Protein AF-A0A2V8L1A0-F1 (afdb_monomer_lite)

Radius of gyration: 13.08 Å; chains: 1; bounding box: 29×22×39 Å

pLDDT: mean 88.73, std 12.08, range [39.06, 97.5]

Secondary structure (DSSP, 8-state):
-----PPPPHHHHHHHHHHHHHHHHH---HHHHHHHHHHHHHHHHHHH-TT-TTHHHHHHHHHHHHHHHHHHTT-HHHHHHHHHHHHT-

Structure (mmCIF, N/CA/C/O backbone):
data_AF-A0A2V8L1A0-F1
#
_entry.id   AF-A0A2V8L1A0-F1
#
loop_
_atom_site.group_PDB
_atom_site.id
_atom_site.type_symbol
_atom_site.label_atom_id
_atom_site.label_alt_id
_atom_site.label_comp_id
_atom_site.label_asym_id
_atom_site.label_entity_id
_atom_site.label_seq_id
_atom_site.pdbx_PDB_ins_code
_atom_site.Cartn_x
_atom_site.Cartn_y
_atom_site.Cartn_z
_atom_site.occupancy
_atom_site.B_iso_or_equiv
_atom_site.auth_seq_id
_atom_site.auth_comp_id
_atom_site.auth_asym_id
_atom_site.auth_atom_id
_atom_site.pdbx_PDB_model_num
ATOM 1 N N 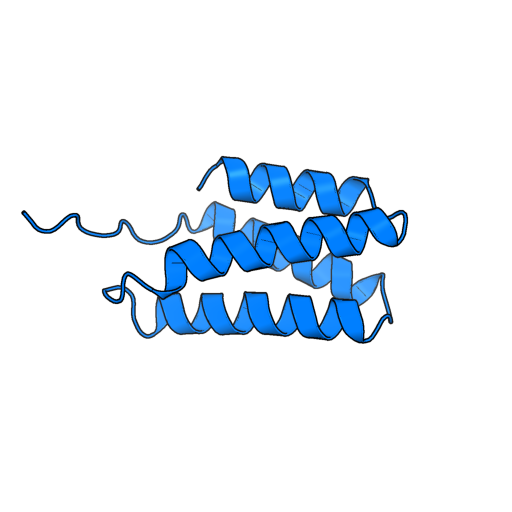. MET A 1 1 ? 15.665 3.874 -28.055 1.00 39.06 1 MET A N 1
ATOM 2 C CA . MET A 1 1 ? 16.507 3.883 -26.842 1.00 39.06 1 MET A CA 1
ATOM 3 C C . MET A 1 1 ? 15.697 3.205 -25.757 1.00 39.06 1 MET A C 1
ATOM 5 O O . MET A 1 1 ? 14.657 3.735 -25.394 1.00 39.06 1 MET A O 1
ATOM 9 N N . SER A 1 2 ? 16.070 1.992 -25.357 1.00 44.25 2 SER A N 1
ATOM 10 C CA . SER A 1 2 ? 15.331 1.249 -24.334 1.00 44.25 2 SER A CA 1
ATOM 11 C C . SER A 1 2 ? 15.695 1.828 -22.970 1.00 44.25 2 SER A C 1
ATOM 13 O O . SER A 1 2 ? 16.820 1.629 -22.516 1.00 44.25 2 SER A O 1
ATOM 15 N N . SER A 1 3 ? 14.785 2.578 -22.340 1.00 50.12 3 SER A N 1
ATOM 16 C CA . SER A 1 3 ? 14.880 2.831 -20.900 1.00 50.12 3 SER A CA 1
ATOM 17 C C . SER A 1 3 ? 14.793 1.475 -20.218 1.00 50.12 3 SER A C 1
ATOM 19 O O . SER A 1 3 ? 13.718 0.883 -20.171 1.00 50.12 3 SER A O 1
ATOM 21 N N . GLN A 1 4 ? 15.927 0.950 -19.759 1.00 50.53 4 GLN A N 1
ATOM 22 C CA . GLN A 1 4 ? 15.917 -0.174 -18.834 1.00 50.53 4 GLN A CA 1
ATOM 23 C C . GLN A 1 4 ? 15.130 0.285 -17.609 1.00 50.53 4 GLN A C 1
ATOM 25 O O . GLN A 1 4 ? 15.533 1.233 -16.933 1.00 50.53 4 GLN A O 1
ATOM 30 N N . ALA A 1 5 ? 13.974 -0.334 -17.375 1.00 56.66 5 ALA A N 1
ATOM 31 C CA . ALA A 1 5 ? 13.280 -0.190 -16.112 1.00 56.66 5 ALA A CA 1
ATOM 32 C C . ALA A 1 5 ? 14.237 -0.729 -15.047 1.00 56.66 5 ALA A C 1
ATOM 34 O O . ALA A 1 5 ? 14.554 -1.918 -15.032 1.00 56.66 5 ALA A O 1
ATOM 35 N N . LEU A 1 6 ? 14.788 0.165 -14.226 1.00 57.81 6 LEU A N 1
ATOM 36 C CA . LEU A 1 6 ? 15.591 -0.249 -13.086 1.00 57.81 6 LEU A CA 1
ATOM 37 C C . LEU A 1 6 ? 14.711 -1.149 -12.205 1.00 57.81 6 LEU A C 1
ATOM 39 O O . LEU A 1 6 ? 13.536 -0.821 -11.995 1.00 57.81 6 LEU A O 1
ATOM 43 N N . PRO A 1 7 ? 15.233 -2.289 -11.722 1.00 62.41 7 PRO A N 1
ATOM 44 C CA . PRO A 1 7 ? 14.486 -3.125 -10.798 1.00 62.41 7 PRO A CA 1
ATOM 45 C C . PRO A 1 7 ? 14.092 -2.289 -9.571 1.00 62.41 7 PRO A C 1
ATOM 47 O O . PRO A 1 7 ? 14.859 -1.409 -9.168 1.00 62.41 7 PRO A O 1
ATOM 50 N N . PRO A 1 8 ? 12.904 -2.525 -8.987 1.00 68.12 8 PRO A N 1
ATOM 51 C CA . PRO A 1 8 ? 12.460 -1.765 -7.828 1.00 68.12 8 PRO A CA 1
ATOM 52 C C . PRO A 1 8 ? 13.464 -1.919 -6.682 1.00 68.12 8 PRO A C 1
ATOM 54 O O . PRO A 1 8 ? 13.970 -3.018 -6.446 1.00 68.12 8 PRO A O 1
ATOM 57 N N . ASP A 1 9 ? 13.730 -0.820 -5.974 1.00 82.44 9 ASP A N 1
ATOM 58 C CA . ASP A 1 9 ? 14.621 -0.799 -4.813 1.00 82.44 9 ASP A CA 1
ATOM 59 C C . ASP A 1 9 ? 14.187 -1.874 -3.788 1.00 82.44 9 ASP A C 1
ATOM 61 O O . ASP A 1 9 ? 13.054 -1.816 -3.282 1.00 82.44 9 ASP A O 1
ATOM 65 N N . PRO A 1 10 ? 15.045 -2.870 -3.480 1.00 83.06 10 PRO A N 1
ATOM 66 C CA . PRO A 1 10 ? 14.735 -3.932 -2.527 1.00 83.06 10 PRO A CA 1
ATOM 67 C C . PRO A 1 10 ? 14.289 -3.418 -1.155 1.00 83.06 10 PRO A C 1
ATOM 69 O O . PRO A 1 10 ? 13.426 -4.039 -0.525 1.00 83.06 10 PRO A O 1
ATOM 72 N N . ASP A 1 11 ? 14.823 -2.279 -0.708 1.00 87.81 11 ASP A N 1
ATOM 73 C CA . ASP A 1 11 ? 14.474 -1.695 0.585 1.00 87.81 11 ASP A CA 1
ATOM 74 C C . ASP A 1 11 ? 13.052 -1.121 0.566 1.00 87.81 11 ASP A C 1
ATOM 76 O O . ASP A 1 11 ? 12.285 -1.346 1.508 1.00 87.81 11 ASP A O 1
ATOM 80 N N . LEU A 1 12 ? 12.643 -0.477 -0.536 1.00 88.12 12 LEU A N 1
ATOM 81 C CA . LEU A 1 12 ? 11.264 -0.000 -0.716 1.00 88.12 12 LEU A CA 1
ATOM 82 C C . LEU A 1 12 ? 10.268 -1.160 -0.763 1.00 88.12 12 LEU A C 1
ATOM 84 O O . LEU A 1 12 ? 9.183 -1.073 -0.185 1.00 88.12 12 LEU A O 1
ATOM 88 N N . ILE A 1 13 ? 10.637 -2.264 -1.415 1.00 87.69 13 ILE A N 1
ATOM 89 C CA . ILE A 1 13 ? 9.808 -3.471 -1.476 1.00 87.69 13 ILE A CA 1
ATOM 90 C C . ILE A 1 13 ? 9.650 -4.100 -0.089 1.00 87.69 13 ILE A C 1
ATOM 92 O O . ILE A 1 13 ? 8.543 -4.482 0.303 1.00 87.69 13 ILE A O 1
ATOM 96 N N . LEU A 1 14 ? 10.731 -4.186 0.688 1.00 91.25 14 LEU A N 1
ATOM 97 C CA . LEU A 1 14 ? 10.676 -4.705 2.052 1.00 91.25 14 LEU A CA 1
ATOM 98 C C . LEU A 1 14 ? 9.834 -3.806 2.965 1.00 91.25 14 LEU A C 1
ATOM 100 O O . LEU A 1 14 ? 9.036 -4.305 3.762 1.00 91.25 14 LEU A O 1
ATOM 104 N N . GLU A 1 15 ? 9.985 -2.489 2.842 1.00 93.56 15 GLU A N 1
ATOM 105 C CA . GLU A 1 15 ? 9.196 -1.516 3.593 1.00 93.56 15 GLU A CA 1
ATOM 106 C C . GLU A 1 15 ? 7.704 -1.625 3.257 1.00 93.56 15 GLU A C 1
ATOM 108 O O . GLU A 1 15 ? 6.866 -1.684 4.161 1.00 93.56 15 GLU A O 1
ATOM 113 N N . LEU A 1 16 ? 7.363 -1.758 1.973 1.00 93.88 16 LEU A N 1
ATOM 114 C CA . LEU A 1 16 ? 5.984 -1.950 1.537 1.00 93.88 16 LEU A CA 1
ATOM 115 C C . LEU A 1 16 ? 5.387 -3.266 2.051 1.00 93.88 16 LEU A C 1
ATOM 117 O O . LEU A 1 16 ? 4.245 -3.290 2.520 1.00 93.88 16 LEU A O 1
ATOM 121 N N . ASN A 1 17 ? 6.153 -4.358 2.023 1.00 94.38 17 ASN A N 1
ATOM 122 C CA . ASN A 1 17 ? 5.724 -5.634 2.597 1.00 94.38 17 ASN A CA 1
ATOM 123 C C . ASN A 1 17 ? 5.395 -5.488 4.090 1.00 94.38 17 ASN A C 1
ATOM 125 O O . ASN A 1 17 ? 4.358 -5.976 4.537 1.00 94.38 17 ASN A O 1
ATOM 129 N N . ARG A 1 18 ? 6.229 -4.764 4.849 1.00 95.69 18 ARG A N 1
ATOM 130 C CA . ARG A 1 18 ? 5.988 -4.497 6.276 1.00 95.69 18 ARG A CA 1
ATOM 131 C C . ARG A 1 18 ? 4.715 -3.681 6.500 1.00 95.69 18 ARG A C 1
ATOM 133 O O . ARG A 1 18 ? 3.899 -4.065 7.331 1.00 95.69 18 ARG A O 1
ATOM 140 N N . VAL A 1 19 ? 4.517 -2.593 5.751 1.00 95.38 19 VAL A N 1
ATOM 141 C CA . VAL A 1 19 ? 3.315 -1.749 5.894 1.00 95.38 19 VAL A CA 1
ATOM 142 C C . VAL A 1 19 ? 2.051 -2.522 5.519 1.00 95.38 19 VAL A C 1
ATOM 144 O O . VAL A 1 19 ? 1.051 -2.442 6.226 1.00 95.38 19 VAL A O 1
ATOM 147 N N . THR A 1 20 ? 2.077 -3.300 4.435 1.00 94.88 20 THR A N 1
ATOM 148 C CA . THR A 1 20 ? 0.909 -4.100 4.031 1.00 94.88 20 THR A CA 1
ATOM 149 C C . THR A 1 20 ? 0.583 -5.207 5.032 1.00 94.88 20 THR A C 1
ATOM 151 O O . THR A 1 20 ? -0.592 -5.477 5.261 1.00 94.88 20 THR A O 1
ATOM 154 N N . GLU A 1 21 ? 1.584 -5.813 5.670 1.00 95.62 21 GLU A N 1
ATOM 155 C CA . GLU A 1 21 ? 1.360 -6.784 6.748 1.00 95.62 21 GLU A CA 1
ATOM 156 C C . GLU A 1 21 ? 0.717 -6.126 7.977 1.00 95.62 21 GLU A C 1
ATOM 158 O O . GLU A 1 21 ? -0.253 -6.638 8.530 1.00 95.62 21 GLU A O 1
ATOM 163 N N . GLU A 1 22 ? 1.192 -4.940 8.360 1.00 95.06 22 GLU A N 1
ATOM 164 C CA . GLU A 1 22 ? 0.621 -4.157 9.460 1.00 95.06 22 GLU A CA 1
ATOM 165 C C . GLU A 1 22 ? -0.836 -3.747 9.186 1.00 95.06 22 GLU A C 1
ATOM 167 O O . GLU A 1 22 ? -1.693 -3.829 10.069 1.00 95.06 22 GLU A O 1
ATOM 172 N N . VAL A 1 23 ? -1.150 -3.370 7.943 1.00 92.62 23 VAL A N 1
ATOM 173 C CA . VAL A 1 23 ? -2.525 -3.104 7.496 1.00 92.62 23 VAL A CA 1
ATOM 174 C C . VAL A 1 23 ? -3.414 -4.336 7.694 1.00 92.62 23 VAL A C 1
ATOM 176 O O . VAL A 1 23 ? -4.493 -4.216 8.273 1.00 92.62 23 VAL A O 1
ATOM 179 N N . LEU A 1 24 ? -2.963 -5.520 7.267 1.00 92.94 24 LEU A N 1
ATOM 180 C CA . LEU A 1 24 ? -3.728 -6.767 7.404 1.00 92.94 24 LEU A CA 1
ATOM 181 C C . LEU A 1 24 ? -3.905 -7.194 8.868 1.00 92.94 24 LEU A C 1
ATOM 183 O O . LEU A 1 24 ? -4.952 -7.726 9.236 1.00 92.94 24 LEU A O 1
ATOM 187 N N . ALA A 1 25 ? -2.909 -6.936 9.717 1.00 90.81 25 ALA A N 1
ATOM 188 C CA . ALA A 1 25 ? -2.981 -7.239 11.142 1.00 90.81 25 ALA A CA 1
ATOM 189 C C . ALA A 1 25 ? -3.965 -6.325 11.898 1.00 90.81 25 ALA A C 1
ATOM 191 O O . ALA A 1 25 ? -4.576 -6.744 12.883 1.00 90.81 25 ALA A O 1
ATOM 192 N N . THR A 1 26 ? -4.124 -5.075 11.450 1.00 86.62 26 THR A N 1
ATOM 193 C CA . THR A 1 26 ? -4.885 -4.039 12.170 1.00 86.62 26 THR A CA 1
ATOM 194 C C . THR A 1 26 ? -6.296 -3.812 11.633 1.00 86.62 26 THR A C 1
ATOM 196 O O . THR A 1 26 ? -7.165 -3.339 12.374 1.00 86.62 26 THR A O 1
ATOM 199 N N . LEU A 1 27 ? -6.557 -4.138 10.366 1.00 83.94 27 LEU A N 1
ATOM 200 C CA . LEU A 1 27 ? -7.840 -3.907 9.711 1.00 83.94 27 LEU A CA 1
ATOM 201 C C . LEU A 1 27 ? -8.443 -5.214 9.203 1.00 83.94 27 LEU A C 1
ATOM 203 O O . LEU A 1 27 ? -7.863 -5.919 8.388 1.00 83.94 27 LEU A O 1
ATOM 207 N N . ARG A 1 28 ? -9.682 -5.486 9.622 1.00 79.00 28 ARG A N 1
ATOM 208 C CA . ARG A 1 28 ? -10.495 -6.605 9.111 1.00 79.00 28 ARG A CA 1
ATOM 209 C C . ARG A 1 28 ? -11.488 -6.175 8.026 1.00 79.00 28 ARG A C 1
ATOM 211 O O . ARG A 1 28 ? -12.453 -6.881 7.753 1.00 79.00 28 ARG A O 1
ATOM 218 N N . ASN A 1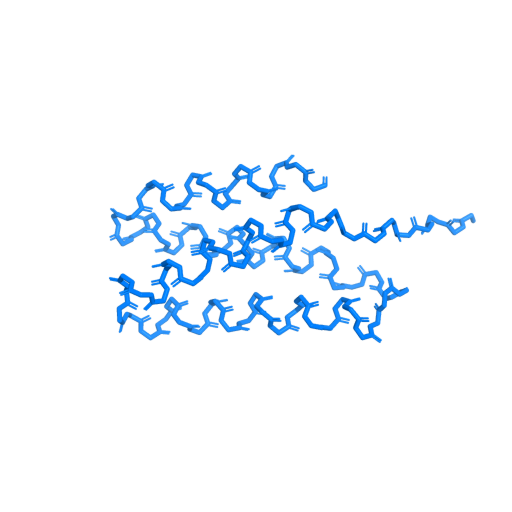 29 ? -11.284 -4.998 7.433 1.00 88.19 29 ASN A N 1
ATOM 219 C CA . ASN A 1 29 ? -12.129 -4.498 6.356 1.00 88.19 29 ASN A CA 1
ATOM 220 C C . ASN A 1 29 ? -11.761 -5.205 5.044 1.00 88.19 29 ASN A C 1
ATOM 222 O O . ASN A 1 29 ? -10.657 -5.020 4.531 1.00 88.19 29 ASN A O 1
ATOM 226 N N . THR A 1 30 ? -12.697 -5.975 4.491 1.00 88.62 30 THR A N 1
ATOM 227 C CA . THR A 1 30 ? -12.506 -6.746 3.253 1.00 88.62 30 THR A CA 1
ATOM 228 C C . THR A 1 30 ? -12.044 -5.877 2.086 1.00 88.62 30 THR A C 1
ATOM 230 O O . THR A 1 30 ? -11.124 -6.258 1.374 1.00 88.62 30 THR A O 1
ATOM 233 N N . ALA A 1 31 ? -12.555 -4.651 1.956 1.00 89.81 31 ALA A N 1
ATOM 234 C CA . ALA A 1 31 ? -12.168 -3.746 0.876 1.00 89.81 31 ALA A CA 1
ATOM 235 C C . ALA A 1 31 ? -10.702 -3.276 0.964 1.00 89.81 31 ALA A C 1
ATOM 237 O O . ALA A 1 31 ? -10.105 -2.914 -0.053 1.00 89.81 31 ALA A O 1
ATOM 238 N N . VAL A 1 32 ? -10.117 -3.244 2.166 1.00 92.31 32 VAL A N 1
ATOM 239 C CA . VAL A 1 32 ? -8.690 -2.936 2.367 1.00 92.31 32 VAL A CA 1
ATOM 240 C C . VAL A 1 32 ? -7.844 -4.174 2.108 1.00 92.31 32 VAL A C 1
ATOM 242 O O . VAL A 1 32 ? -6.816 -4.075 1.442 1.00 92.31 32 VAL A O 1
ATOM 245 N N . VAL A 1 33 ? -8.301 -5.339 2.573 1.00 92.75 33 VAL A N 1
ATOM 246 C CA . VAL A 1 33 ? -7.649 -6.632 2.312 1.00 92.75 33 VAL A CA 1
ATOM 247 C C . VAL A 1 33 ? -7.542 -6.895 0.807 1.00 92.75 33 VAL A C 1
ATOM 249 O O . VAL A 1 33 ? -6.469 -7.259 0.326 1.00 92.75 33 VAL A O 1
ATOM 252 N N . ASP A 1 34 ? -8.604 -6.631 0.046 1.00 94.25 34 ASP A N 1
ATOM 253 C CA . ASP A 1 34 ? -8.606 -6.785 -1.412 1.00 94.25 34 ASP A CA 1
ATOM 254 C C . ASP A 1 34 ? -7.566 -5.870 -2.072 1.00 94.25 34 ASP A C 1
ATOM 256 O O . ASP A 1 34 ? -6.792 -6.304 -2.926 1.00 94.25 34 ASP A O 1
ATOM 260 N N . ARG A 1 35 ? -7.469 -4.612 -1.626 1.00 95.25 35 ARG A N 1
ATOM 261 C CA . ARG A 1 35 ? -6.471 -3.655 -2.135 1.00 95.25 35 ARG A CA 1
ATOM 262 C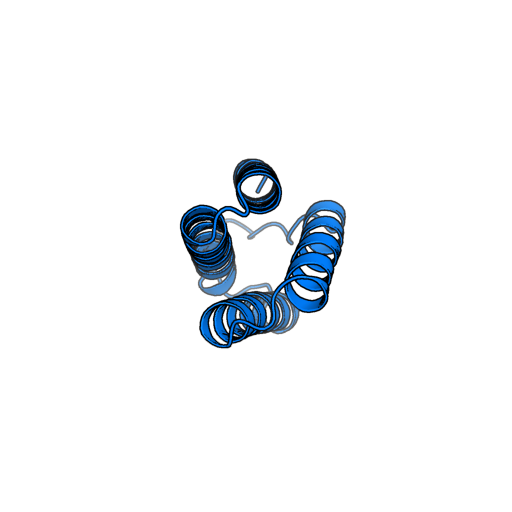 C . ARG A 1 35 ? -5.042 -4.083 -1.812 1.00 95.25 35 ARG A C 1
A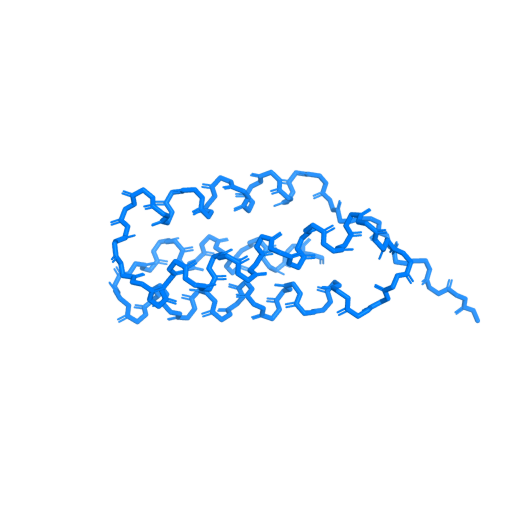TOM 264 O O . ARG A 1 35 ? -4.185 -4.034 -2.691 1.00 95.25 35 ARG A O 1
ATOM 271 N N . VAL A 1 36 ? -4.781 -4.550 -0.589 1.00 96.00 36 VAL A N 1
ATOM 272 C CA . VAL A 1 36 ? -3.474 -5.121 -0.220 1.00 96.00 36 VAL A CA 1
ATOM 273 C C . VAL A 1 36 ? -3.142 -6.329 -1.097 1.00 96.00 36 VAL A C 1
ATOM 275 O O . VAL A 1 36 ? -2.009 -6.466 -1.558 1.00 96.00 36 VAL A O 1
ATOM 278 N N . THR A 1 37 ? -4.128 -7.183 -1.371 1.00 95.06 37 THR A N 1
ATOM 279 C CA . THR A 1 37 ? -3.957 -8.356 -2.235 1.00 95.06 37 THR A CA 1
ATOM 280 C C . THR A 1 37 ? -3.565 -7.944 -3.653 1.00 95.06 37 THR A C 1
ATOM 282 O O . THR A 1 37 ? -2.614 -8.494 -4.204 1.00 95.06 37 THR A O 1
ATOM 285 N N . VAL A 1 38 ? -4.221 -6.930 -4.224 1.00 96.19 38 VAL A N 1
ATOM 286 C CA . VAL A 1 38 ? -3.871 -6.386 -5.547 1.00 96.19 38 VAL A CA 1
ATOM 287 C C . VAL A 1 38 ? -2.446 -5.828 -5.569 1.00 96.19 38 VAL A C 1
ATOM 289 O O . VAL A 1 38 ? -1.692 -6.150 -6.486 1.00 96.19 38 VAL A O 1
ATOM 292 N N . VAL A 1 39 ? -2.042 -5.058 -4.552 1.00 95.62 39 VAL A N 1
ATOM 293 C CA . VAL A 1 39 ? -0.665 -4.541 -4.426 1.00 95.62 39 VAL A CA 1
ATOM 294 C C . VAL A 1 39 ? 0.348 -5.693 -4.432 1.00 95.62 39 VAL A C 1
ATOM 296 O O . VAL A 1 39 ? 1.292 -5.686 -5.221 1.00 95.62 39 VAL A O 1
ATOM 299 N N . ARG A 1 40 ? 0.124 -6.737 -3.622 1.00 93.94 40 ARG A N 1
ATOM 300 C CA . ARG A 1 40 ? 1.018 -7.909 -3.561 1.00 93.94 40 ARG A CA 1
ATOM 301 C C . ARG A 1 40 ? 1.062 -8.692 -4.876 1.00 93.94 40 ARG A C 1
ATOM 303 O O . ARG A 1 40 ? 2.135 -9.136 -5.276 1.00 93.94 40 ARG A O 1
ATOM 310 N N . LEU A 1 41 ? -0.068 -8.840 -5.568 1.00 95.38 41 LEU A N 1
ATOM 311 C CA . LEU A 1 41 ? -0.119 -9.510 -6.871 1.00 95.38 41 LEU A CA 1
ATOM 312 C C . LEU A 1 41 ? 0.667 -8.740 -7.934 1.00 95.38 41 LEU A C 1
ATOM 314 O O . LEU A 1 41 ? 1.437 -9.341 -8.677 1.00 95.38 41 LEU A O 1
ATOM 318 N N . ILE A 1 42 ? 0.521 -7.415 -7.998 1.00 93.94 42 ILE A N 1
ATOM 319 C CA . ILE A 1 42 ? 1.273 -6.603 -8.962 1.00 93.94 42 ILE A CA 1
ATOM 320 C C . ILE A 1 42 ? 2.772 -6.674 -8.661 1.00 93.94 42 ILE A C 1
ATOM 322 O O . ILE A 1 42 ? 3.561 -6.862 -9.585 1.00 93.94 42 ILE A O 1
ATOM 326 N N . GLN A 1 43 ? 3.166 -6.624 -7.387 1.00 91.25 43 GLN A N 1
ATOM 327 C CA . GLN A 1 43 ? 4.556 -6.817 -6.973 1.00 91.25 43 GLN A CA 1
ATOM 328 C C . GLN A 1 43 ? 5.117 -8.169 -7.434 1.00 91.25 43 GLN A C 1
ATOM 330 O O . GLN A 1 43 ? 6.223 -8.231 -7.965 1.00 91.25 43 GLN A O 1
ATOM 335 N N . GLN A 1 44 ? 4.354 -9.256 -7.279 1.00 91.62 44 GLN A N 1
ATOM 336 C CA . GLN A 1 44 ? 4.749 -10.572 -7.794 1.00 91.62 44 GLN A CA 1
ATOM 337 C C . GLN A 1 44 ? 4.887 -10.563 -9.319 1.00 91.62 44 GLN A C 1
ATOM 339 O O . GLN A 1 44 ? 5.853 -11.109 -9.848 1.00 91.62 44 GLN A O 1
ATOM 344 N N . MET A 1 45 ? 3.968 -9.907 -10.032 1.00 93.56 45 MET A N 1
ATOM 345 C CA . MET A 1 45 ? 4.054 -9.784 -11.487 1.00 93.56 45 MET A CA 1
ATOM 346 C C . MET A 1 45 ? 5.277 -8.980 -11.938 1.00 93.56 45 MET A C 1
ATOM 348 O O . MET A 1 45 ? 5.897 -9.371 -12.921 1.00 93.56 45 MET A O 1
ATOM 352 N N . MET A 1 46 ? 5.678 -7.932 -11.208 1.00 88.81 46 MET A N 1
ATOM 353 C CA . MET A 1 46 ? 6.929 -7.206 -11.472 1.00 88.81 46 MET A CA 1
ATOM 354 C C . MET A 1 46 ? 8.156 -8.116 -11.354 1.00 88.81 46 MET A C 1
ATOM 356 O O . MET A 1 46 ? 9.077 -8.005 -12.154 1.00 88.81 46 MET A O 1
ATOM 360 N N . LEU A 1 47 ? 8.168 -9.035 -10.382 1.00 85.44 47 LEU A N 1
ATOM 361 C CA . LEU A 1 47 ? 9.269 -9.990 -10.209 1.00 85.44 47 LEU A CA 1
ATOM 362 C C . LEU A 1 47 ? 9.280 -11.069 -11.299 1.00 85.44 47 LEU A C 1
ATOM 364 O O . LEU A 1 47 ? 10.345 -11.489 -11.742 1.00 85.44 47 LEU A O 1
ATOM 368 N N . LEU A 1 48 ? 8.102 -11.521 -11.733 1.00 90.19 48 LEU A N 1
ATOM 369 C CA . LEU A 1 48 ? 7.958 -12.536 -12.781 1.00 90.19 48 LEU A CA 1
ATOM 370 C C . LEU A 1 48 ? 8.176 -11.975 -14.193 1.00 90.19 48 LEU A C 1
ATOM 372 O O . LEU A 1 48 ? 8.503 -12.731 -15.107 1.00 90.19 48 LEU A O 1
ATOM 376 N N . ARG A 1 49 ? 7.945 -10.674 -14.389 1.00 88.06 49 ARG A N 1
ATOM 377 C CA . ARG A 1 49 ? 8.039 -9.972 -15.676 1.00 88.06 49 ARG A CA 1
ATOM 378 C C . ARG A 1 49 ? 8.760 -8.626 -15.503 1.00 88.06 49 ARG A C 1
ATOM 380 O O . ARG A 1 49 ? 8.131 -7.582 -15.678 1.00 88.06 49 ARG A O 1
ATOM 387 N N . PRO A 1 50 ? 10.063 -8.636 -15.172 1.00 82.50 50 PRO A N 1
ATOM 388 C CA . PRO A 1 50 ? 10.814 -7.413 -14.877 1.00 82.50 50 PRO A CA 1
ATOM 389 C C . PRO A 1 50 ? 10.929 -6.465 -16.079 1.00 82.50 50 PRO A C 1
ATOM 391 O O . PRO A 1 50 ? 11.006 -5.254 -15.894 1.00 82.50 50 PRO A O 1
ATOM 394 N N . ASP A 1 51 ? 10.881 -7.000 -17.302 1.00 86.69 51 ASP A N 1
ATOM 395 C CA . ASP A 1 51 ? 10.979 -6.215 -18.537 1.00 86.69 51 ASP A CA 1
ATOM 396 C C . ASP A 1 51 ? 9.630 -5.649 -19.020 1.00 86.69 51 ASP A C 1
ATOM 398 O O . ASP A 1 51 ? 9.592 -4.906 -20.001 1.00 86.69 51 ASP A O 1
ATOM 402 N N . ASP A 1 52 ? 8.511 -6.003 -18.372 1.00 88.31 52 ASP A N 1
ATOM 403 C CA . ASP A 1 52 ? 7.189 -5.493 -18.741 1.00 88.31 52 ASP A CA 1
ATOM 404 C C . ASP A 1 52 ? 6.936 -4.139 -18.048 1.00 88.31 52 ASP A C 1
ATOM 406 O O . ASP A 1 52 ? 6.719 -4.089 -16.829 1.00 88.31 52 ASP A O 1
ATOM 410 N N . PRO A 1 53 ? 6.908 -3.021 -18.802 1.00 87.31 53 PRO A N 1
ATOM 411 C CA . PRO A 1 53 ? 6.776 -1.683 -18.231 1.00 87.31 53 PRO A CA 1
ATOM 412 C C . PRO A 1 53 ? 5.384 -1.420 -17.634 1.00 87.31 53 PRO A C 1
ATOM 414 O O . PRO A 1 53 ? 5.164 -0.371 -17.033 1.00 87.31 53 PRO A O 1
ATOM 417 N N . THR A 1 54 ? 4.431 -2.342 -17.792 1.00 90.75 54 THR A N 1
ATOM 418 C CA . THR A 1 54 ? 3.049 -2.194 -17.323 1.00 90.75 54 THR A CA 1
ATOM 419 C C . THR A 1 54 ? 2.935 -2.250 -15.802 1.00 90.75 54 THR A C 1
ATOM 421 O O . THR A 1 54 ? 2.075 -1.587 -15.217 1.00 90.75 54 THR A O 1
ATOM 424 N N . TYR A 1 55 ? 3.760 -3.065 -15.141 1.00 90.62 55 TYR A N 1
ATOM 425 C CA . TYR A 1 55 ? 3.528 -3.402 -13.736 1.00 90.62 55 TYR A CA 1
ATOM 426 C C . TYR A 1 55 ? 4.051 -2.346 -12.764 1.00 90.62 55 TYR A C 1
ATOM 428 O O . TYR A 1 55 ? 3.383 -2.089 -11.766 1.00 90.62 55 TYR A O 1
ATOM 436 N N . ALA A 1 56 ? 5.172 -1.682 -13.063 1.00 87.94 56 ALA A N 1
ATOM 437 C CA . ALA A 1 56 ? 5.720 -0.651 -12.180 1.00 87.94 56 ALA A CA 1
ATOM 438 C C . ALA A 1 56 ? 4.756 0.542 -11.978 1.00 87.94 56 ALA A C 1
ATOM 440 O O . ALA A 1 56 ? 4.440 0.841 -10.828 1.00 87.94 56 ALA A O 1
ATOM 441 N N . PRO A 1 57 ? 4.196 1.191 -13.021 1.00 90.75 57 PRO A N 1
ATOM 442 C CA . PRO A 1 57 ? 3.222 2.271 -12.827 1.00 90.75 57 PRO A CA 1
ATOM 443 C C . PRO A 1 57 ? 1.974 1.808 -12.066 1.00 90.75 57 PRO A C 1
ATOM 445 O O . PRO A 1 57 ? 1.566 2.444 -11.094 1.00 90.75 57 PRO A O 1
ATOM 448 N N . ARG A 1 58 ? 1.422 0.64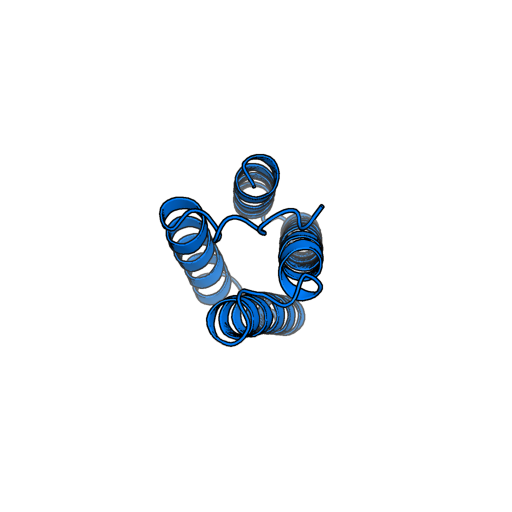5 -12.445 1.00 93.38 58 ARG A N 1
ATOM 449 C CA . ARG A 1 58 ? 0.238 0.063 -11.796 1.00 93.38 58 ARG A CA 1
ATOM 450 C C . ARG A 1 58 ? 0.464 -0.235 -10.322 1.00 93.38 58 ARG A C 1
ATOM 452 O O . ARG A 1 58 ? -0.456 -0.077 -9.523 1.00 93.38 58 ARG A O 1
ATOM 459 N N . MET A 1 59 ? 1.665 -0.675 -9.958 1.00 92.81 59 MET A N 1
ATOM 460 C CA . MET A 1 59 ? 2.025 -0.942 -8.572 1.00 92.81 59 MET A CA 1
ATOM 461 C C . MET A 1 59 ? 1.823 0.313 -7.729 1.00 92.81 59 MET A C 1
ATOM 463 O O . MET A 1 59 ? 1.113 0.297 -6.724 1.00 92.81 59 MET A O 1
ATOM 467 N N . TRP A 1 60 ? 2.384 1.427 -8.188 1.00 92.62 60 TRP A N 1
ATOM 468 C CA . TRP A 1 60 ? 2.362 2.680 -7.449 1.00 92.62 60 TRP A CA 1
ATOM 469 C C . TRP A 1 60 ? 0.989 3.347 -7.431 1.00 92.62 60 TRP A C 1
ATOM 471 O O . TRP A 1 60 ? 0.607 3.905 -6.404 1.00 92.62 60 TRP A O 1
ATOM 481 N N . GLU A 1 61 ? 0.208 3.219 -8.503 1.00 95.19 61 GLU A N 1
ATOM 482 C CA . GLU A 1 61 ? -1.208 3.608 -8.506 1.00 95.19 61 GLU A CA 1
ATOM 483 C C . GLU A 1 61 ? -2.003 2.858 -7.426 1.00 95.19 61 GLU A C 1
ATOM 485 O O . GLU A 1 61 ? -2.765 3.466 -6.673 1.00 95.19 61 GLU A O 1
ATOM 490 N N . ASN A 1 62 ? -1.787 1.546 -7.290 1.00 96.50 62 ASN A N 1
ATOM 491 C CA . ASN A 1 62 ? -2.483 0.739 -6.287 1.00 96.50 62 ASN A CA 1
ATOM 492 C C . ASN A 1 62 ? -1.995 1.021 -4.859 1.00 96.50 62 ASN A C 1
ATOM 494 O O . ASN A 1 62 ? -2.806 1.020 -3.934 1.00 96.50 62 ASN A O 1
ATOM 498 N N . VAL A 1 63 ? -0.709 1.328 -4.668 1.00 96.44 63 VAL A N 1
ATOM 499 C CA . VAL A 1 63 ? -0.178 1.785 -3.371 1.00 96.44 63 VAL A CA 1
ATOM 500 C C . VAL A 1 63 ? -0.836 3.099 -2.937 1.00 96.44 63 VAL A C 1
ATOM 502 O O . VAL A 1 63 ? -1.249 3.221 -1.783 1.00 96.44 63 VAL A O 1
ATOM 505 N N . LEU A 1 64 ? -0.985 4.066 -3.848 1.00 97.31 64 LEU A N 1
ATOM 506 C CA . LEU A 1 64 ? -1.666 5.332 -3.555 1.00 97.31 64 LEU A CA 1
ATOM 507 C C . LEU A 1 64 ? -3.162 5.122 -3.286 1.00 97.31 64 LEU A C 1
ATOM 509 O O . LEU A 1 64 ? -3.677 5.637 -2.298 1.00 97.31 64 LEU A O 1
ATOM 513 N N . SER A 1 65 ? -3.835 4.288 -4.082 1.00 96.88 65 SER A N 1
ATOM 514 C CA . SER A 1 65 ? -5.241 3.937 -3.844 1.00 96.88 65 SER A CA 1
ATOM 515 C C . SER A 1 65 ? -5.457 3.255 -2.486 1.00 96.88 65 SER A C 1
ATOM 517 O O . SER A 1 65 ? -6.457 3.505 -1.808 1.00 96.88 65 SER A O 1
ATOM 519 N N . LEU A 1 66 ? -4.515 2.410 -2.053 1.00 96.88 66 LEU A N 1
ATOM 520 C CA . LEU A 1 66 ? -4.533 1.824 -0.715 1.00 96.88 66 LEU A CA 1
ATOM 521 C C . LEU A 1 66 ? -4.350 2.900 0.365 1.00 96.88 66 LEU A C 1
ATOM 523 O O . LEU A 1 66 ? -5.068 2.867 1.362 1.00 96.88 66 LEU A O 1
ATOM 527 N N . ALA A 1 67 ? -3.449 3.865 0.168 1.00 97.31 67 ALA A N 1
ATOM 528 C CA . ALA A 1 67 ? -3.271 4.980 1.098 1.00 97.31 67 ALA A CA 1
ATOM 529 C C . ALA A 1 67 ? -4.563 5.795 1.274 1.00 97.31 67 ALA A C 1
ATOM 531 O O . ALA A 1 67 ? -4.971 6.050 2.406 1.00 97.31 67 ALA A O 1
ATOM 532 N N . ASP A 1 68 ? -5.251 6.122 0.178 1.00 96.94 68 ASP A N 1
ATOM 533 C CA . ASP A 1 68 ? -6.531 6.840 0.219 1.00 96.94 68 ASP A CA 1
ATOM 534 C C . ASP A 1 68 ? -7.605 6.037 0.972 1.00 96.94 68 ASP A C 1
ATOM 536 O O . ASP A 1 68 ? -8.345 6.573 1.801 1.00 96.94 68 ASP A O 1
ATOM 540 N N . ALA A 1 69 ? -7.659 4.719 0.744 1.00 95.44 69 ALA A N 1
ATOM 541 C CA . ALA A 1 69 ? -8.581 3.839 1.454 1.00 95.44 69 ALA A CA 1
ATOM 542 C C . ALA A 1 69 ? -8.300 3.802 2.965 1.00 95.44 69 ALA A C 1
ATOM 544 O O . ALA A 1 69 ? -9.238 3.833 3.762 1.00 95.44 69 ALA A O 1
ATOM 545 N N . LEU A 1 70 ? -7.030 3.771 3.372 1.00 95.56 70 LEU A N 1
ATOM 546 C CA . LEU A 1 70 ? -6.640 3.791 4.783 1.00 95.56 70 LEU A CA 1
ATOM 547 C C . LEU A 1 70 ? -6.968 5.126 5.453 1.00 95.56 70 LEU A C 1
ATOM 549 O O . LEU A 1 70 ? -7.488 5.139 6.570 1.00 95.56 70 LEU A O 1
ATOM 553 N N . GLU A 1 71 ? -6.729 6.242 4.767 1.00 95.75 71 GLU A N 1
ATOM 554 C CA . GLU A 1 71 ? -7.083 7.570 5.269 1.00 95.75 71 GLU A CA 1
ATOM 555 C C . GLU A 1 71 ? -8.594 7.704 5.486 1.00 95.75 71 GLU A C 1
ATOM 557 O O . GLU A 1 71 ? -9.020 8.130 6.559 1.00 95.75 71 GLU A O 1
ATOM 562 N N . SER A 1 72 ? -9.407 7.223 4.538 1.00 93.56 72 SER A N 1
ATOM 563 C CA . SER A 1 72 ? -10.874 7.213 4.669 1.00 93.56 72 SER A CA 1
ATOM 564 C C . SER A 1 72 ? -11.386 6.399 5.869 1.00 93.56 72 SER A C 1
ATOM 566 O O . SER A 1 72 ? -12.504 6.610 6.333 1.00 93.56 72 SER A O 1
ATOM 568 N N . GLN A 1 73 ? -10.562 5.491 6.404 1.00 91.50 73 GLN A N 1
ATOM 569 C CA . GLN A 1 73 ? -10.854 4.675 7.589 1.00 91.50 73 GLN A CA 1
ATOM 570 C C . GLN A 1 73 ? -10.195 5.205 8.870 1.00 91.50 73 GLN A C 1
ATOM 572 O O . GLN A 1 73 ? -10.130 4.494 9.873 1.00 91.50 73 GLN A O 1
ATOM 577 N N . GLY A 1 74 ? -9.680 6.437 8.849 1.00 92.75 74 GLY A N 1
ATOM 578 C CA . GLY A 1 74 ? -9.032 7.062 10.001 1.00 92.75 74 GLY A CA 1
ATOM 579 C C . GLY A 1 74 ? -7.644 6.496 10.317 1.00 92.75 74 GLY A C 1
ATOM 580 O O . GLY A 1 74 ? -7.155 6.658 11.432 1.00 92.75 74 GLY A O 1
ATOM 581 N N . ARG A 1 75 ? -6.990 5.818 9.363 1.00 94.25 75 ARG A N 1
ATOM 582 C CA . ARG A 1 75 ? -5.621 5.286 9.499 1.00 94.25 75 ARG A CA 1
ATOM 583 C C . ARG A 1 75 ? -4.599 6.186 8.803 1.00 94.25 75 ARG A C 1
ATOM 585 O O . ARG A 1 75 ? -3.836 5.733 7.950 1.00 94.25 75 ARG A O 1
ATOM 592 N N . ALA A 1 76 ? -4.589 7.464 9.181 1.00 94.38 76 ALA A N 1
ATOM 593 C CA . ALA A 1 76 ? -3.740 8.487 8.571 1.00 94.38 76 ALA A CA 1
ATOM 594 C C . ALA A 1 76 ? -2.241 8.126 8.607 1.00 94.38 76 ALA A C 1
ATOM 596 O O . ALA A 1 76 ? -1.559 8.277 7.598 1.00 94.38 76 ALA A O 1
ATOM 597 N N . ASP A 1 77 ? -1.745 7.560 9.712 1.00 95.31 77 ASP A N 1
ATOM 598 C CA . ASP A 1 77 ? -0.325 7.200 9.853 1.00 95.31 77 ASP A CA 1
ATOM 599 C C . ASP A 1 77 ? 0.133 6.165 8.811 1.00 95.31 77 ASP A C 1
ATOM 601 O O . ASP A 1 77 ? 1.200 6.296 8.205 1.00 95.31 77 ASP A O 1
ATOM 605 N N . LEU A 1 78 ? -0.695 5.146 8.547 1.00 95.50 78 LEU A N 1
ATOM 606 C CA . LEU A 1 78 ? -0.408 4.129 7.531 1.00 95.50 78 LEU A CA 1
ATOM 607 C C . LEU A 1 78 ? -0.502 4.713 6.116 1.00 95.50 78 LEU A C 1
ATOM 609 O O . LEU A 1 78 ? 0.335 4.405 5.266 1.00 95.50 78 LEU A O 1
ATOM 613 N N . ALA A 1 79 ? -1.478 5.593 5.872 1.00 96.81 79 ALA A N 1
ATOM 614 C CA . ALA A 1 79 ? -1.624 6.286 4.595 1.00 96.81 79 ALA A CA 1
ATOM 615 C C . ALA A 1 79 ? -0.402 7.168 4.276 1.00 96.81 79 ALA A C 1
ATOM 617 O O . ALA A 1 79 ? 0.129 7.116 3.165 1.00 96.81 79 ALA A O 1
ATOM 618 N N . VAL A 1 80 ? 0.098 7.927 5.257 1.00 97.50 80 VAL A N 1
ATOM 619 C CA . VAL A 1 80 ? 1.306 8.758 5.115 1.00 97.50 80 VAL A CA 1
ATOM 620 C C . VAL A 1 80 ? 2.532 7.901 4.800 1.00 97.50 80 VAL A C 1
ATOM 622 O O . VAL A 1 80 ? 3.291 8.236 3.888 1.00 97.50 80 VAL A O 1
ATOM 625 N N . ARG A 1 81 ? 2.709 6.765 5.488 1.00 96.62 81 ARG A N 1
ATOM 626 C CA . ARG A 1 81 ? 3.816 5.831 5.216 1.00 96.62 81 ARG A CA 1
ATOM 627 C C . ARG A 1 81 ? 3.768 5.288 3.788 1.00 96.62 81 ARG A C 1
ATOM 629 O O . ARG A 1 81 ? 4.778 5.342 3.092 1.00 96.62 81 ARG A O 1
ATOM 636 N N . LEU A 1 82 ? 2.601 4.847 3.312 1.00 96.31 82 LEU A N 1
ATOM 637 C CA . LEU A 1 82 ? 2.447 4.374 1.930 1.00 96.31 82 LEU A CA 1
ATOM 638 C C . LEU A 1 82 ? 2.758 5.464 0.897 1.00 96.31 82 LEU A C 1
ATOM 640 O O . LEU A 1 82 ? 3.451 5.198 -0.084 1.00 96.31 82 LEU A O 1
ATOM 644 N N . ARG A 1 83 ? 2.308 6.703 1.127 1.00 96.88 83 ARG A N 1
ATOM 645 C CA . ARG A 1 83 ? 2.623 7.839 0.244 1.00 96.88 83 ARG A CA 1
ATOM 646 C C . ARG A 1 83 ? 4.112 8.176 0.248 1.00 96.88 83 ARG A C 1
ATOM 648 O O . ARG A 1 83 ? 4.664 8.465 -0.809 1.00 96.88 83 ARG A O 1
ATOM 655 N N . SER A 1 84 ? 4.772 8.088 1.402 1.00 95.81 84 SER A N 1
ATOM 656 C CA . SER A 1 84 ? 6.221 8.289 1.522 1.00 95.81 84 SER A CA 1
ATOM 657 C C . SER A 1 84 ? 7.026 7.224 0.770 1.00 95.81 84 SER A C 1
ATOM 659 O O . SER A 1 84 ? 8.013 7.557 0.116 1.00 95.81 84 SER A O 1
ATOM 661 N N . ILE A 1 85 ? 6.604 5.955 0.814 1.00 94.25 85 ILE A N 1
ATOM 662 C CA . ILE A 1 85 ? 7.198 4.886 -0.007 1.00 94.25 85 ILE A CA 1
ATOM 663 C C . ILE A 1 85 ? 6.994 5.207 -1.489 1.00 94.25 85 ILE A C 1
ATOM 665 O O . ILE A 1 85 ? 7.951 5.237 -2.256 1.00 94.25 85 ILE A O 1
ATOM 669 N N . ALA A 1 86 ? 5.758 5.525 -1.884 1.00 91.94 86 ALA A N 1
ATOM 670 C CA . ALA A 1 86 ? 5.436 5.828 -3.270 1.00 91.94 86 ALA A CA 1
ATOM 671 C C . ALA A 1 86 ? 6.193 7.062 -3.798 1.00 91.94 86 ALA A C 1
ATOM 673 O O . ALA A 1 86 ? 6.457 7.123 -4.990 1.00 91.94 86 ALA A O 1
ATOM 674 N N . ALA A 1 87 ? 6.543 8.041 -2.963 1.00 92.12 87 ALA A N 1
ATOM 675 C CA . ALA A 1 87 ? 7.293 9.230 -3.377 1.00 92.12 87 ALA A CA 1
ATOM 676 C C . ALA A 1 87 ? 8.791 8.973 -3.639 1.00 92.12 87 ALA A C 1
ATOM 678 O O . ALA A 1 87 ? 9.438 9.809 -4.262 1.00 92.12 87 ALA A O 1
ATOM 679 N N . ARG A 1 88 ? 9.337 7.844 -3.165 1.00 89.50 88 ARG A N 1
ATOM 680 C CA . ARG A 1 88 ? 10.759 7.465 -3.296 1.00 89.50 88 ARG A CA 1
ATOM 681 C C . ARG A 1 88 ? 11.054 6.513 -4.464 1.00 89.50 88 ARG A C 1
ATOM 683 O O . 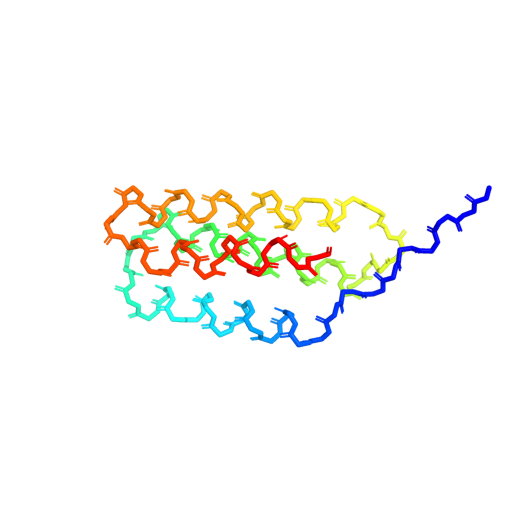ARG A 1 88 ? 12.198 6.104 -4.620 1.00 89.50 88 ARG A O 1
ATOM 690 N N . ARG A 1 89 ? 10.020 6.138 -5.218 1.00 78.12 89 ARG A N 1
ATOM 691 C CA . ARG A 1 89 ? 10.073 5.198 -6.346 1.00 78.12 89 ARG A CA 1
ATOM 692 C C . ARG A 1 89 ? 10.867 5.701 -7.549 1.00 78.12 89 ARG A C 1
ATOM 694 O O . ARG A 1 89 ? 10.874 6.932 -7.774 1.00 78.12 89 ARG A O 1
#

Foldseek 3Di:
DDPQPDQPDPVLVVLLVVLLVVCVVPDPDVVLVVLSVQLVVLVVVCVVCVSDPVSVVVNLVSLQVSLVVCVVVVNNVSSVSSVVSSVVD

Sequence (89 aa):
MSSQALPPDPDLILELNRVTEEVLATLRNTAVVDRVTVVRLIQQMMLLRPDDPTYAPRMWENVLSLADALESQGRADLAVRLRSIAARR